Protein AF-R6Y4X8-F1 (afdb_monomer)

pLDDT: mean 76.64, std 17.49, range [29.89, 93.88]

Mean predicted aligned error: 7.53 Å

Foldseek 3Di:
DDPPDPPPPPPCLPPVLVCCLVPPAFDKDKDKFLPVVVVVVSCVVSQWDFPDKDWDDDVNRTIIITITTRDHDD

Structure (mmCIF, N/CA/C/O backbone):
data_AF-R6Y4X8-F1
#
_entry.id   AF-R6Y4X8-F1
#
loop_
_atom_site.group_PDB
_atom_site.id
_atom_site.type_symbol
_atom_site.label_atom_id
_atom_site.label_alt_id
_atom_site.label_comp_id
_atom_site.label_asym_id
_atom_site.label_entity_id
_atom_site.label_seq_id
_atom_site.pdbx_PDB_ins_code
_atom_site.Cartn_x
_atom_site.Cartn_y
_atom_site.Cartn_z
_atom_site.occupancy
_atom_site.B_iso_or_equiv
_atom_site.auth_seq_id
_atom_site.auth_comp_id
_atom_site.auth_asym_id
_atom_site.auth_atom_id
_atom_site.pdbx_PDB_model_num
ATOM 1 N N . MET A 1 1 ? 4.072 2.943 -24.938 1.00 30.97 1 MET A N 1
ATOM 2 C CA . MET A 1 1 ? 3.840 1.771 -24.064 1.00 30.97 1 MET A CA 1
ATOM 3 C C . MET A 1 1 ? 3.335 2.300 -22.730 1.00 30.97 1 MET A C 1
ATOM 5 O O . MET A 1 1 ? 4.094 2.984 -22.056 1.00 30.97 1 MET A O 1
ATOM 9 N N . GLY A 1 2 ? 2.045 2.122 -22.432 1.00 35.50 2 GLY A N 1
ATOM 10 C CA . GLY A 1 2 ? 1.355 2.812 -21.337 1.00 35.50 2 GLY A CA 1
ATOM 11 C C . GLY A 1 2 ? 1.979 2.520 -19.977 1.00 35.50 2 GLY A C 1
ATOM 12 O O . GLY A 1 2 ? 1.877 1.406 -19.468 1.00 35.50 2 GLY A O 1
ATOM 13 N N . ALA A 1 3 ? 2.626 3.526 -19.395 1.00 29.89 3 ALA A N 1
ATOM 14 C CA . ALA A 1 3 ? 2.954 3.522 -17.985 1.00 29.89 3 ALA A CA 1
ATOM 15 C C . ALA A 1 3 ? 1.627 3.672 -17.229 1.00 29.89 3 ALA A C 1
ATOM 17 O O . ALA A 1 3 ? 1.132 4.781 -17.060 1.00 29.89 3 ALA A O 1
ATOM 18 N N . TYR A 1 4 ? 1.020 2.557 -16.814 1.00 37.22 4 TYR A N 1
ATOM 19 C CA . TYR A 1 4 ? 0.006 2.586 -15.762 1.00 37.22 4 TYR A CA 1
ATOM 20 C C . TYR A 1 4 ? 0.733 2.887 -14.458 1.00 37.22 4 TYR A C 1
ATOM 22 O O . TYR A 1 4 ? 1.071 2.013 -13.663 1.00 37.22 4 TYR A O 1
ATOM 30 N N . ILE A 1 5 ? 1.064 4.161 -14.300 1.00 40.44 5 ILE A N 1
ATOM 31 C CA . ILE A 1 5 ? 1.405 4.710 -13.016 1.00 40.44 5 ILE A CA 1
ATOM 32 C C . ILE A 1 5 ? 0.046 4.969 -12.377 1.00 40.44 5 ILE A C 1
ATOM 34 O O . ILE A 1 5 ? -0.664 5.883 -12.786 1.00 40.44 5 ILE A O 1
ATOM 38 N N . SER A 1 6 ? -0.329 4.191 -11.363 1.00 41.59 6 SER A N 1
ATOM 39 C CA . SER A 1 6 ? -1.288 4.684 -10.370 1.00 41.59 6 SER A CA 1
ATOM 40 C C . SER A 1 6 ? -0.603 5.769 -9.525 1.00 41.59 6 SER A C 1
ATOM 42 O O . SER A 1 6 ? -0.552 5.699 -8.305 1.00 41.59 6 SER A O 1
ATOM 44 N N . THR A 1 7 ? 0.002 6.758 -10.179 1.00 46.16 7 THR A N 1
ATOM 45 C CA . THR A 1 7 ? 0.143 8.089 -9.622 1.00 46.16 7 THR A CA 1
ATOM 46 C C . THR A 1 7 ? -1.174 8.730 -9.956 1.00 46.16 7 THR A C 1
ATOM 48 O O . THR A 1 7 ? -1.530 8.807 -11.135 1.00 46.16 7 THR A O 1
ATOM 51 N N . PHE A 1 8 ? -1.889 9.180 -8.934 1.00 47.22 8 PHE A N 1
ATOM 52 C CA . PHE A 1 8 ? -2.904 10.202 -9.111 1.00 47.22 8 PHE A CA 1
ATOM 53 C C . PHE A 1 8 ? -2.408 11.184 -10.179 1.00 47.22 8 PHE A C 1
ATOM 55 O O . PHE A 1 8 ? -1.281 11.674 -10.034 1.00 47.22 8 PHE A O 1
ATOM 62 N N . PRO A 1 9 ? -3.139 11.356 -11.296 1.00 42.09 9 PRO A N 1
ATOM 63 C CA . PRO A 1 9 ? -2.663 12.147 -12.418 1.00 42.09 9 PRO A CA 1
ATOM 64 C C . PRO A 1 9 ? -2.150 13.483 -11.885 1.00 42.09 9 PRO A C 1
ATOM 66 O O . PRO A 1 9 ? -2.739 14.055 -10.964 1.00 42.09 9 PRO A O 1
ATOM 69 N N . ILE A 1 10 ? -0.983 13.879 -12.395 1.00 45.03 10 ILE A N 1
ATOM 70 C CA . ILE A 1 10 ? -0.208 15.068 -12.027 1.00 45.03 10 ILE A CA 1
ATOM 71 C C . ILE A 1 10 ? -1.145 16.185 -11.539 1.00 45.03 10 ILE A C 1
ATOM 73 O O . ILE A 1 10 ? -1.948 16.699 -12.311 1.00 45.03 10 ILE A O 1
ATOM 77 N N . GLY A 1 11 ? -1.070 16.506 -10.241 1.00 50.16 11 GLY A N 1
ATOM 78 C CA . GLY A 1 11 ? -1.893 17.539 -9.594 1.00 50.16 11 GLY A CA 1
ATOM 79 C C . GLY A 1 11 ? -2.602 17.108 -8.305 1.00 50.16 11 GLY A C 1
ATOM 80 O O . GLY A 1 11 ? -2.897 17.959 -7.472 1.00 50.16 11 GLY A O 1
ATOM 81 N N . PHE A 1 12 ? -2.819 15.807 -8.080 1.00 55.25 12 PHE A N 1
ATOM 82 C CA . PHE A 1 12 ? -3.601 15.318 -6.926 1.00 55.25 12 PHE A CA 1
ATOM 83 C C . PHE A 1 12 ? -2.815 14.494 -5.899 1.00 55.25 12 PHE A C 1
ATOM 85 O O . PHE A 1 12 ? -3.413 13.926 -4.985 1.00 55.25 12 PHE A O 1
ATOM 92 N N . ALA A 1 13 ? -1.484 14.452 -6.017 1.00 60.66 13 ALA A N 1
ATOM 93 C CA . ALA A 1 13 ? -0.621 13.64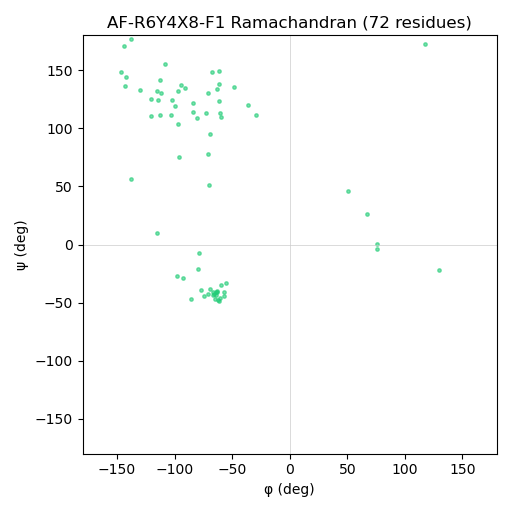5 -5.151 1.00 60.66 13 ALA A CA 1
ATOM 94 C C . ALA A 1 13 ? -0.813 13.940 -3.651 1.00 60.66 13 ALA A C 1
ATOM 96 O O . ALA A 1 13 ? -0.732 13.018 -2.852 1.00 60.66 13 ALA A O 1
ATOM 97 N N . GLY A 1 14 ? -1.125 15.187 -3.278 1.00 61.66 14 GLY A N 1
ATOM 98 C CA . GLY A 1 14 ? -1.478 15.547 -1.898 1.00 61.66 14 GLY A CA 1
ATOM 99 C C . GLY A 1 14 ? -2.981 15.519 -1.598 1.00 61.66 14 GLY A C 1
ATOM 100 O O . GLY A 1 14 ? -3.383 15.251 -0.469 1.00 61.66 14 GLY A O 1
ATOM 101 N N . LEU A 1 15 ? -3.827 15.766 -2.603 1.00 71.38 15 LEU A N 1
ATOM 102 C CA . LEU A 1 15 ? -5.270 15.916 -2.401 1.00 71.38 15 LEU A CA 1
ATOM 103 C C . LEU A 1 15 ? -5.955 14.580 -2.139 1.00 71.38 15 LEU A C 1
ATOM 105 O O . LEU A 1 15 ? -6.800 14.499 -1.254 1.00 71.38 15 LEU A O 1
ATOM 109 N N . ILE A 1 16 ? -5.618 13.538 -2.899 1.00 74.56 16 ILE A N 1
ATOM 110 C CA . ILE A 1 16 ? -6.325 12.262 -2.768 1.00 74.56 16 ILE A CA 1
ATOM 111 C C . ILE A 1 16 ? -5.982 11.549 -1.460 1.00 74.56 16 ILE A C 1
ATOM 113 O O . ILE A 1 16 ? -6.923 11.116 -0.800 1.00 74.56 16 ILE A O 1
ATOM 117 N N . PRO A 1 17 ? -4.719 11.492 -0.996 1.00 73.06 17 PRO A N 1
ATOM 118 C CA . PRO A 1 17 ? -4.430 10.961 0.334 1.00 73.06 17 PRO A CA 1
ATOM 119 C C . PRO A 1 17 ? -5.188 11.709 1.436 1.00 73.06 17 PRO A C 1
ATOM 121 O O . PRO A 1 17 ? -5.817 11.075 2.281 1.00 73.06 17 PRO A O 1
ATOM 124 N N . ALA A 1 18 ? -5.224 13.045 1.380 1.00 77.75 18 ALA A N 1
ATOM 125 C CA . ALA A 1 18 ? -5.968 13.855 2.343 1.00 77.75 18 ALA A CA 1
ATOM 126 C C . ALA A 1 18 ? -7.488 13.611 2.277 1.00 77.75 18 ALA A C 1
ATOM 128 O O . ALA A 1 18 ? -8.155 13.516 3.308 1.00 77.75 18 ALA A O 1
ATOM 129 N N . ALA A 1 19 ? -8.048 13.475 1.073 1.00 80.12 19 ALA A N 1
ATOM 130 C CA . ALA A 1 19 ? -9.459 13.160 0.878 1.00 80.12 19 ALA A CA 1
ATOM 131 C C . ALA A 1 19 ? -9.802 11.750 1.380 1.00 80.12 19 ALA A C 1
ATOM 133 O O . ALA A 1 19 ? -10.824 11.583 2.037 1.00 80.12 19 ALA A O 1
ATOM 134 N N . LEU A 1 20 ? -8.942 10.758 1.131 1.00 79.31 20 LEU A N 1
ATOM 135 C CA . LEU A 1 20 ? -9.111 9.396 1.638 1.00 79.31 20 LEU A CA 1
ATOM 136 C C . LEU A 1 20 ? -9.1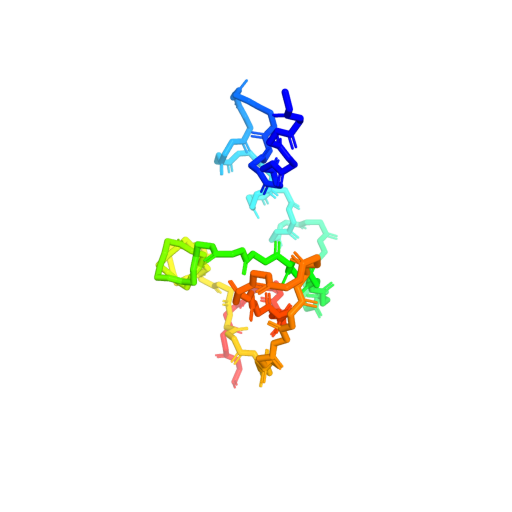06 9.383 3.167 1.00 79.31 20 LEU A C 1
ATOM 138 O O . LEU A 1 20 ? -10.042 8.856 3.757 1.00 79.31 20 LEU A O 1
ATOM 142 N N . GLN A 1 21 ? -8.127 10.032 3.808 1.00 79.81 21 GLN A N 1
ATOM 143 C CA . GLN A 1 21 ? -8.074 10.136 5.273 1.00 79.81 21 GLN A CA 1
ATOM 144 C C . GLN A 1 21 ? -9.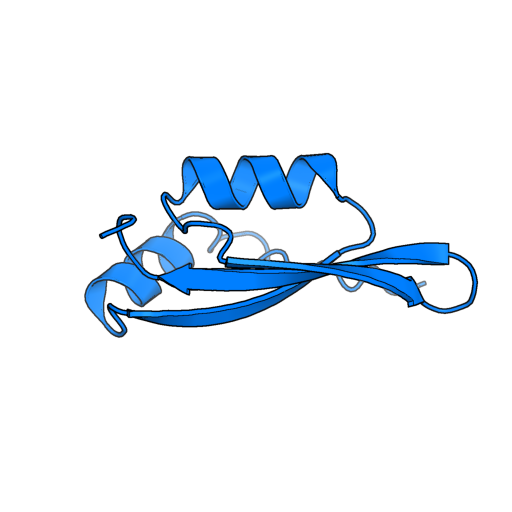333 10.780 5.858 1.00 79.81 21 GLN A C 1
ATOM 146 O O . GLN A 1 21 ? -9.840 10.335 6.883 1.00 79.81 21 GLN A O 1
ATOM 151 N N . LYS A 1 22 ? -9.843 11.831 5.206 1.00 83.81 22 LYS A N 1
ATOM 152 C CA . LYS A 1 22 ? -10.994 12.588 5.700 1.00 83.81 22 LYS A CA 1
ATOM 153 C C . LYS A 1 22 ? -12.330 11.882 5.464 1.00 83.81 22 LYS A C 1
ATOM 155 O O . LYS A 1 22 ? -13.222 11.988 6.298 1.00 83.81 22 LYS A O 1
ATOM 160 N N . LEU A 1 23 ? -12.499 11.242 4.309 1.00 84.25 23 LEU A N 1
ATOM 161 C CA . LEU A 1 23 ? -13.791 10.711 3.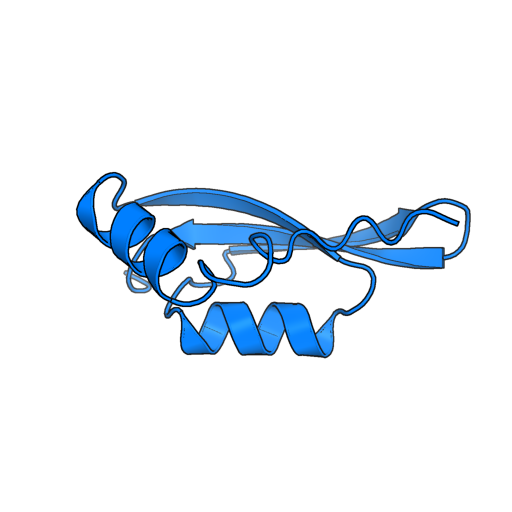866 1.00 84.25 23 LEU A CA 1
ATOM 162 C C . LEU A 1 23 ? -13.948 9.216 4.143 1.00 84.25 23 LEU A C 1
ATOM 164 O O . LEU A 1 23 ? -15.074 8.749 4.276 1.00 84.25 23 LEU A O 1
ATOM 168 N N . LEU A 1 24 ? -12.843 8.472 4.198 1.00 84.62 24 LEU A N 1
ATOM 169 C CA . LEU A 1 24 ? -12.827 7.011 4.258 1.00 84.62 24 LEU A CA 1
ATOM 170 C C . LEU A 1 24 ? -11.783 6.488 5.270 1.00 84.62 24 LEU A C 1
ATOM 172 O O . LEU A 1 24 ? -10.909 5.700 4.897 1.00 84.62 24 LEU A O 1
ATOM 176 N N . PRO A 1 25 ? -11.838 6.901 6.551 1.00 83.75 25 PRO A N 1
ATOM 177 C CA . PRO A 1 25 ? -10.943 6.362 7.571 1.00 83.75 25 PRO A CA 1
ATOM 178 C C . PRO A 1 25 ? -11.159 4.850 7.744 1.00 83.75 25 PRO A C 1
ATOM 180 O O . PRO A 1 25 ? -12.290 4.367 7.737 1.00 83.75 25 PRO A O 1
ATOM 183 N N . GLY A 1 26 ? -10.069 4.095 7.885 1.00 82.75 26 GLY A N 1
ATOM 184 C CA . GLY A 1 26 ? -10.075 2.634 8.006 1.00 82.75 26 GLY A CA 1
ATOM 185 C C . GLY A 1 26 ? -10.328 1.882 6.695 1.00 82.75 26 GLY A C 1
ATOM 186 O O . GLY A 1 26 ? -10.358 0.652 6.692 1.00 82.75 26 GLY A O 1
ATOM 187 N N . ALA A 1 27 ? -10.510 2.583 5.569 1.00 85.25 27 ALA A N 1
ATOM 188 C CA . ALA A 1 27 ? -10.690 1.929 4.280 1.00 85.25 27 ALA A CA 1
ATOM 189 C C . ALA A 1 27 ? -9.414 1.213 3.826 1.00 85.25 27 ALA A C 1
ATOM 191 O O . ALA A 1 27 ? -8.296 1.655 4.089 1.00 85.25 27 ALA A O 1
ATOM 192 N N . GLN A 1 28 ? -9.587 0.118 3.093 1.00 85.50 28 GLN A N 1
ATOM 193 C CA . GLN A 1 28 ? -8.477 -0.626 2.513 1.00 85.50 28 GLN A CA 1
ATOM 194 C C . GLN A 1 28 ? -8.157 -0.114 1.108 1.00 85.50 28 GLN A C 1
ATOM 196 O O . GLN A 1 28 ? -9.048 0.072 0.279 1.00 85.50 28 GLN A O 1
ATOM 201 N N . VAL A 1 29 ? -6.871 0.079 0.829 1.00 84.69 29 VAL A N 1
ATOM 202 C CA . VAL A 1 29 ? -6.350 0.485 -0.477 1.00 84.69 29 VAL A CA 1
ATOM 203 C C . VAL A 1 29 ? -5.501 -0.644 -1.038 1.00 84.69 29 VAL A C 1
ATOM 205 O O . VAL A 1 29 ? -4.538 -1.086 -0.415 1.00 84.69 29 VAL A O 1
ATOM 208 N N . VAL A 1 30 ? -5.845 -1.092 -2.244 1.00 87.06 30 VAL A N 1
ATOM 209 C CA . VAL A 1 30 ? -5.059 -2.074 -2.994 1.00 87.06 30 VAL A CA 1
ATOM 210 C C . VAL A 1 30 ? -4.219 -1.340 -4.031 1.00 87.06 30 VAL A C 1
ATOM 212 O O . VAL A 1 30 ? -4.758 -0.679 -4.917 1.00 87.06 30 VAL A O 1
ATOM 215 N N . LEU A 1 31 ? -2.897 -1.464 -3.937 1.00 85.75 31 LEU A N 1
ATOM 216 C CA . LEU A 1 31 ? -1.946 -0.819 -4.840 1.00 85.75 31 LEU A CA 1
ATOM 217 C C . LEU A 1 31 ? -1.088 -1.868 -5.548 1.00 85.75 31 LEU A C 1
ATOM 219 O O . LEU A 1 31 ? -0.414 -2.662 -4.904 1.00 85.75 31 LEU A O 1
ATOM 223 N N . LEU A 1 32 ? -1.056 -1.844 -6.879 1.00 88.25 32 LEU A N 1
ATOM 224 C CA . LEU A 1 32 ? -0.134 -2.649 -7.681 1.00 88.25 32 LEU A CA 1
ATOM 225 C C . LEU A 1 32 ? 1.008 -1.760 -8.177 1.00 88.25 32 LEU A C 1
ATOM 227 O O . LEU A 1 32 ? 0.767 -0.765 -8.860 1.00 88.25 32 LEU A O 1
ATOM 231 N N . SER A 1 33 ? 2.253 -2.134 -7.882 1.00 86.38 33 SER A N 1
ATOM 232 C CA . SER A 1 33 ? 3.420 -1.386 -8.349 1.00 86.38 33 SER A CA 1
ATOM 233 C C . SER A 1 33 ? 4.596 -2.289 -8.717 1.00 86.38 33 SER A C 1
ATOM 235 O O . SER A 1 33 ? 4.964 -3.213 -7.992 1.00 86.38 33 SER A O 1
ATOM 237 N N . ALA A 1 34 ? 5.239 -1.978 -9.845 1.00 89.00 34 ALA A N 1
ATOM 238 C CA . ALA A 1 34 ? 6.565 -2.499 -10.187 1.00 89.00 34 ALA A CA 1
ATOM 239 C C . ALA A 1 34 ? 7.698 -1.740 -9.463 1.00 89.00 34 ALA A C 1
ATOM 241 O O . ALA A 1 34 ? 8.802 -2.256 -9.298 1.00 89.00 34 ALA A O 1
ATOM 242 N N . ARG A 1 35 ? 7.413 -0.515 -9.010 1.00 88.38 35 ARG A N 1
ATOM 243 C CA . ARG A 1 35 ? 8.313 0.415 -8.314 1.00 88.38 35 ARG A CA 1
ATOM 244 C C . ARG A 1 35 ? 8.106 0.263 -6.808 1.00 88.38 35 ARG A C 1
ATOM 246 O O . ARG A 1 35 ? 7.380 1.034 -6.185 1.00 88.38 35 ARG A O 1
ATOM 253 N N . LYS A 1 36 ? 8.644 -0.831 -6.261 1.00 87.38 36 LYS A N 1
ATOM 254 C CA . LYS A 1 36 ? 8.362 -1.288 -4.888 1.00 87.38 36 LYS A CA 1
ATOM 255 C C . LYS A 1 36 ? 8.808 -0.285 -3.828 1.00 87.38 36 LYS A C 1
ATOM 257 O O . LYS A 1 36 ? 8.034 0.062 -2.947 1.00 87.38 36 LYS A O 1
ATOM 262 N N . ARG A 1 37 ? 10.042 0.211 -3.954 1.00 84.69 37 ARG A N 1
ATOM 263 C CA . ARG A 1 37 ? 10.639 1.142 -2.985 1.00 84.69 37 ARG A CA 1
ATOM 264 C C . ARG A 1 37 ? 9.884 2.463 -2.944 1.00 84.69 37 ARG A C 1
ATOM 266 O O . ARG A 1 37 ? 9.602 2.973 -1.872 1.00 84.69 37 ARG A O 1
ATOM 273 N N . GLU A 1 38 ? 9.536 2.993 -4.109 1.00 82.75 38 GLU A N 1
ATOM 274 C CA . GLU A 1 38 ? 8.819 4.258 -4.229 1.00 82.75 38 GLU A CA 1
ATOM 275 C C . GLU A 1 38 ? 7.379 4.140 -3.723 1.00 82.75 38 GLU A C 1
ATOM 277 O O . GLU A 1 38 ? 6.885 5.055 -3.074 1.00 82.75 38 GLU A O 1
ATOM 282 N N . ALA A 1 39 ? 6.717 3.008 -3.982 1.00 82.00 39 ALA A N 1
ATOM 283 C CA . ALA A 1 39 ? 5.375 2.748 -3.470 1.00 82.00 39 ALA A CA 1
ATOM 284 C C . ALA A 1 39 ? 5.357 2.626 -1.938 1.00 82.00 39 ALA A C 1
ATOM 286 O O . ALA A 1 39 ? 4.479 3.187 -1.290 1.00 82.00 39 ALA A O 1
ATOM 287 N N . GLU A 1 40 ? 6.337 1.925 -1.364 1.00 84.81 40 GLU A N 1
ATOM 288 C CA . GLU A 1 40 ? 6.475 1.773 0.088 1.00 84.81 40 GLU A CA 1
ATOM 289 C C . GLU A 1 40 ? 6.804 3.111 0.766 1.00 84.81 40 GLU A C 1
ATOM 291 O O . GLU A 1 40 ? 6.167 3.453 1.760 1.00 84.81 40 GLU A O 1
ATOM 296 N N . ALA A 1 41 ? 7.718 3.904 0.195 1.00 83.31 41 ALA A N 1
ATOM 297 C CA . ALA A 1 41 ? 8.040 5.240 0.696 1.00 83.31 41 ALA A CA 1
ATOM 298 C C . ALA A 1 41 ? 6.819 6.175 0.664 1.00 83.31 41 ALA A C 1
ATOM 300 O O . ALA A 1 41 ? 6.507 6.810 1.666 1.00 83.31 41 ALA A O 1
ATOM 301 N N . ALA A 1 42 ? 6.071 6.195 -0.444 1.00 81.44 42 ALA A N 1
ATOM 302 C CA . ALA A 1 42 ? 4.866 7.013 -0.559 1.00 81.44 42 ALA A CA 1
ATOM 303 C C . ALA A 1 42 ? 3.777 6.597 0.447 1.00 81.44 42 ALA A C 1
ATOM 305 O O . ALA A 1 42 ? 3.137 7.453 1.049 1.00 81.44 42 ALA A O 1
ATOM 306 N N . ALA A 1 43 ? 3.575 5.293 0.669 1.00 80.69 43 ALA A N 1
ATOM 307 C CA . ALA A 1 43 ? 2.615 4.811 1.664 1.00 80.69 43 ALA A CA 1
ATOM 308 C C . ALA A 1 43 ? 3.000 5.241 3.091 1.00 80.69 43 ALA A C 1
ATOM 310 O O . ALA A 1 43 ? 2.135 5.652 3.866 1.00 80.69 43 ALA A O 1
ATOM 311 N N . GLN A 1 44 ? 4.298 5.204 3.416 1.00 81.69 44 GLN A N 1
ATOM 312 C CA . GLN A 1 44 ? 4.823 5.686 4.695 1.00 81.69 44 GLN A CA 1
ATOM 313 C C . GLN A 1 44 ? 4.636 7.198 4.864 1.00 81.69 44 GLN A C 1
AT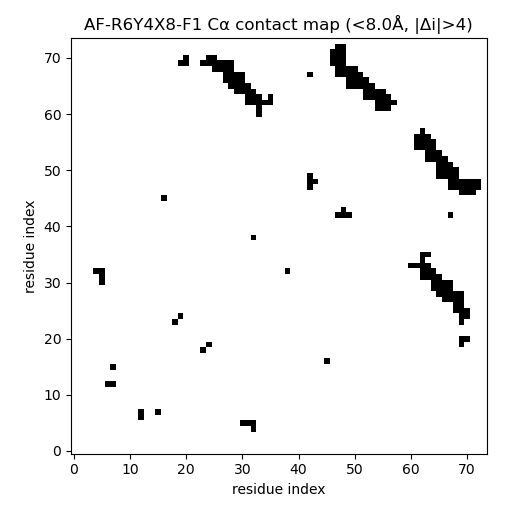OM 315 O O . GLN A 1 44 ? 4.144 7.628 5.904 1.00 81.69 44 GLN A O 1
ATOM 320 N N . GLU A 1 45 ? 4.964 7.997 3.845 1.00 82.06 45 GLU A N 1
ATOM 321 C CA . GLU A 1 45 ? 4.756 9.454 3.850 1.00 82.06 45 GLU A CA 1
ATOM 322 C C . GLU A 1 45 ? 3.278 9.830 4.033 1.00 82.06 45 GLU A C 1
ATOM 324 O O . GLU A 1 45 ? 2.957 10.810 4.703 1.00 82.06 45 GLU A O 1
ATOM 329 N N . MET A 1 46 ? 2.366 9.029 3.476 1.00 76.69 46 MET A N 1
ATOM 330 C CA . MET A 1 46 ? 0.918 9.212 3.615 1.00 76.69 46 MET A CA 1
ATOM 331 C C . MET A 1 46 ? 0.362 8.714 4.957 1.00 76.69 46 MET A C 1
ATOM 333 O O . MET A 1 46 ? -0.820 8.928 5.234 1.00 76.69 46 MET A O 1
ATOM 337 N N . GLY A 1 47 ? 1.174 8.046 5.783 1.00 79.62 47 GLY A N 1
ATOM 338 C CA . GLY A 1 47 ? 0.738 7.451 7.046 1.00 79.62 47 GLY A CA 1
ATOM 339 C C . GLY A 1 47 ? -0.230 6.279 6.869 1.00 79.62 47 GLY A C 1
ATOM 340 O O . GLY A 1 47 ? -1.044 6.039 7.754 1.00 79.62 47 GLY A O 1
ATOM 341 N N . PHE A 1 48 ? -0.180 5.581 5.729 1.00 85.06 48 PHE A N 1
ATOM 342 C CA . PHE A 1 48 ? -1.035 4.430 5.430 1.00 85.06 48 PHE A CA 1
ATOM 343 C C . PHE A 1 48 ? -0.277 3.141 5.752 1.00 85.06 48 PHE A C 1
ATOM 345 O O . PHE A 1 48 ? 0.623 2.762 4.993 1.00 85.06 48 PHE A O 1
ATOM 352 N N . PRO A 1 49 ? -0.577 2.453 6.869 1.00 85.12 49 PRO A N 1
ATOM 353 C CA . PRO A 1 49 ? 0.162 1.268 7.253 1.00 85.12 49 PRO A CA 1
ATOM 354 C C . PRO A 1 49 ? 0.000 0.162 6.217 1.00 85.12 49 PRO A C 1
ATOM 356 O O . PRO A 1 49 ? -1.101 -0.170 5.768 1.00 85.12 49 PRO A O 1
ATOM 359 N N . LEU A 1 50 ? 1.133 -0.442 5.870 1.00 87.94 50 LEU A N 1
ATOM 360 C CA . LEU A 1 50 ? 1.174 -1.634 5.044 1.00 87.94 50 LEU A CA 1
ATOM 361 C C . LEU A 1 50 ? 0.683 -2.834 5.854 1.00 87.94 50 LEU A C 1
ATOM 363 O O . LEU A 1 50 ? 1.350 -3.270 6.789 1.00 87.94 50 LEU A O 1
ATOM 367 N N . ARG A 1 51 ? -0.470 -3.389 5.472 1.00 89.19 51 ARG A N 1
ATOM 368 C CA . ARG A 1 51 ? -1.040 -4.585 6.103 1.00 89.19 51 ARG A CA 1
ATOM 369 C C . ARG A 1 51 ? -0.476 -5.857 5.487 1.00 89.19 51 ARG A C 1
ATOM 371 O O . ARG A 1 51 ? -0.086 -6.767 6.212 1.00 89.19 51 ARG A O 1
ATOM 378 N N . GLN A 1 52 ? -0.437 -5.936 4.157 1.00 90.75 52 GLN A N 1
ATOM 379 C CA . GLN A 1 52 ? 0.030 -7.126 3.438 1.00 90.75 52 GLN A CA 1
ATOM 380 C C . GLN A 1 52 ? 0.741 -6.751 2.139 1.00 90.75 52 GLN A C 1
ATOM 382 O O . GLN A 1 52 ? 0.386 -5.777 1.476 1.00 90.75 52 GLN A O 1
ATOM 387 N N . ARG A 1 53 ? 1.728 -7.562 1.752 1.00 93.75 53 ARG A N 1
ATOM 388 C CA . ARG A 1 53 ? 2.435 -7.457 0.474 1.00 93.75 53 ARG A CA 1
ATOM 389 C C . ARG A 1 53 ? 2.479 -8.819 -0.206 1.00 93.75 53 ARG A C 1
ATOM 391 O O . ARG A 1 53 ? 2.882 -9.805 0.402 1.00 93.75 53 ARG A O 1
ATOM 398 N N . TYR A 1 54 ? 2.155 -8.830 -1.492 1.00 93.62 54 TYR A N 1
ATOM 399 C CA . TYR A 1 54 ? 2.217 -10.003 -2.353 1.00 93.62 54 TYR A CA 1
ATOM 400 C C . TYR A 1 54 ? 3.160 -9.728 -3.514 1.00 93.62 54 TYR A C 1
ATOM 402 O O . TYR A 1 54 ? 2.863 -8.915 -4.390 1.00 93.62 54 TYR A O 1
ATOM 410 N N . ASP A 1 55 ? 4.309 -10.397 -3.531 1.00 93.88 55 ASP A N 1
ATOM 411 C CA . ASP A 1 55 ? 5.206 -10.331 -4.678 1.00 93.88 55 ASP A CA 1
ATOM 412 C C . ASP A 1 55 ? 4.598 -11.099 -5.857 1.00 93.88 55 ASP A C 1
ATOM 414 O O . ASP A 1 55 ? 4.148 -12.233 -5.719 1.00 93.88 55 ASP A O 1
ATOM 418 N N . THR A 1 56 ? 4.570 -10.465 -7.027 1.00 91.94 56 THR A N 1
ATOM 419 C CA . THR A 1 56 ? 3.942 -11.025 -8.227 1.00 91.94 56 THR A CA 1
ATOM 420 C C . THR A 1 56 ? 4.717 -10.647 -9.486 1.00 91.94 56 THR A C 1
ATOM 422 O O . THR A 1 56 ? 5.641 -9.825 -9.457 1.00 91.94 56 THR A O 1
ATOM 425 N N . LEU A 1 57 ? 4.350 -11.256 -10.609 1.00 91.69 57 LEU A N 1
ATOM 426 C CA . LEU A 1 57 ? 4.838 -10.895 -11.931 1.00 91.69 57 LEU A CA 1
ATOM 427 C C . LEU A 1 57 ? 3.699 -10.289 -12.747 1.00 91.69 57 LEU A C 1
ATOM 429 O O . LEU A 1 57 ? 2.636 -10.884 -12.881 1.00 91.69 57 LEU A O 1
ATOM 433 N N . VAL A 1 58 ? 3.949 -9.131 -13.351 1.00 86.94 58 VAL A N 1
ATOM 434 C CA . VAL A 1 58 ? 3.048 -8.517 -14.332 1.00 86.94 58 VAL A CA 1
ATOM 435 C C . VAL A 1 58 ? 3.756 -8.553 -15.676 1.00 86.94 58 VAL A C 1
ATOM 437 O O . VAL A 1 58 ? 4.782 -7.894 -15.854 1.00 86.94 58 VAL A O 1
ATOM 440 N N . ASN A 1 59 ? 3.250 -9.361 -16.610 1.00 91.50 59 ASN A N 1
ATOM 441 C CA . ASN A 1 59 ? 3.874 -9.592 -17.921 1.00 91.50 59 ASN A CA 1
ATOM 442 C C . ASN A 1 59 ? 5.370 -9.954 -17.810 1.00 91.50 59 ASN A C 1
ATOM 444 O O . ASN A 1 59 ? 6.219 -9.367 -18.480 1.00 91.50 59 ASN A O 1
ATOM 448 N N . GLY A 1 60 ? 5.706 -10.863 -16.888 1.00 90.88 60 GLY A N 1
ATOM 449 C CA . GLY A 1 60 ? 7.082 -11.308 -16.632 1.00 90.88 60 GLY A CA 1
ATOM 450 C C . GLY A 1 60 ? 7.963 -10.319 -15.856 1.00 90.88 60 GLY A C 1
ATOM 451 O O . GLY A 1 60 ? 9.094 -10.654 -15.511 1.00 90.88 60 GLY A O 1
ATOM 452 N N . LYS A 1 61 ? 7.472 -9.116 -15.530 1.00 91.19 61 LYS A N 1
ATOM 453 C CA . LYS A 1 61 ? 8.210 -8.123 -14.734 1.00 91.19 61 LYS A CA 1
ATOM 454 C C . LYS A 1 61 ? 7.855 -8.231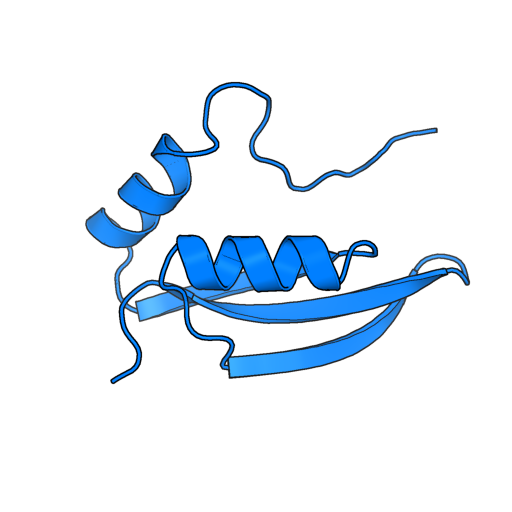 -13.258 1.00 91.19 61 LYS A C 1
ATOM 456 O O . LYS A 1 61 ? 6.683 -8.329 -12.905 1.00 91.19 61 LYS A O 1
ATOM 461 N N . LYS A 1 62 ? 8.870 -8.153 -12.393 1.00 92.75 62 LYS A N 1
ATOM 462 C CA . LYS A 1 62 ? 8.695 -8.157 -10.934 1.00 92.75 62 LYS A CA 1
ATOM 463 C C . LYS A 1 62 ? 7.864 -6.957 -10.487 1.00 92.75 62 LYS A C 1
ATOM 465 O O . LYS A 1 62 ? 8.242 -5.814 -10.723 1.00 92.75 62 LYS A O 1
ATOM 470 N N . ALA A 1 63 ? 6.774 -7.244 -9.794 1.00 93.06 63 ALA A N 1
ATOM 471 C CA . ALA A 1 63 ? 5.887 -6.277 -9.173 1.00 93.06 63 ALA A CA 1
ATOM 472 C C . ALA A 1 63 ? 5.476 -6.759 -7.779 1.00 93.06 63 ALA A C 1
ATOM 474 O O . ALA A 1 63 ? 5.906 -7.821 -7.314 1.00 93.06 63 ALA A O 1
ATOM 475 N N . ALA A 1 64 ? 4.715 -5.934 -7.077 1.00 92.19 64 ALA A N 1
ATOM 476 C CA . ALA A 1 64 ? 4.069 -6.299 -5.833 1.00 92.19 64 ALA A CA 1
ATOM 477 C C . ALA A 1 64 ? 2.678 -5.669 -5.762 1.00 92.19 64 ALA A C 1
ATOM 479 O O . ALA A 1 64 ? 2.469 -4.549 -6.239 1.00 92.19 64 ALA A O 1
ATOM 480 N N . VAL A 1 65 ? 1.744 -6.412 -5.177 1.00 91.38 65 VAL A N 1
ATOM 481 C CA . VAL A 1 65 ? 0.451 -5.903 -4.725 1.00 91.38 65 VAL A CA 1
ATOM 482 C C . VAL A 1 65 ? 0.569 -5.596 -3.238 1.00 91.38 65 VAL A C 1
ATOM 484 O O . VAL A 1 65 ? 1.063 -6.420 -2.470 1.00 91.38 65 VAL A O 1
ATOM 487 N N . TYR A 1 66 ? 0.116 -4.418 -2.846 1.00 89.00 66 TYR A N 1
ATOM 488 C CA . TYR A 1 66 ? 0.124 -3.908 -1.487 1.00 89.00 66 TYR A CA 1
ATOM 489 C C . TYR A 1 66 ? -1.313 -3.728 -1.021 1.00 89.00 66 TYR A C 1
ATOM 491 O O . TYR A 1 66 ? -2.122 -3.139 -1.737 1.00 89.00 66 TYR A O 1
ATOM 499 N N . LEU A 1 67 ? -1.610 -4.215 0.179 1.00 89.75 67 LEU A N 1
ATOM 500 C CA . LEU A 1 67 ? -2.824 -3.889 0.909 1.00 89.75 67 LEU A CA 1
ATOM 501 C C . LEU A 1 67 ? -2.453 -2.884 1.996 1.00 89.75 67 LEU A C 1
ATOM 503 O O . LEU A 1 67 ? -1.721 -3.214 2.932 1.00 89.75 67 LEU A O 1
ATOM 507 N N . LEU A 1 68 ? -2.933 -1.661 1.837 1.00 88.31 68 LEU A N 1
ATOM 508 C CA . LEU A 1 68 ? -2.736 -0.550 2.757 1.00 88.31 68 LEU A CA 1
ATOM 509 C C . LEU A 1 68 ? -4.053 -0.255 3.476 1.00 88.31 68 LEU A C 1
ATOM 511 O O . LEU A 1 68 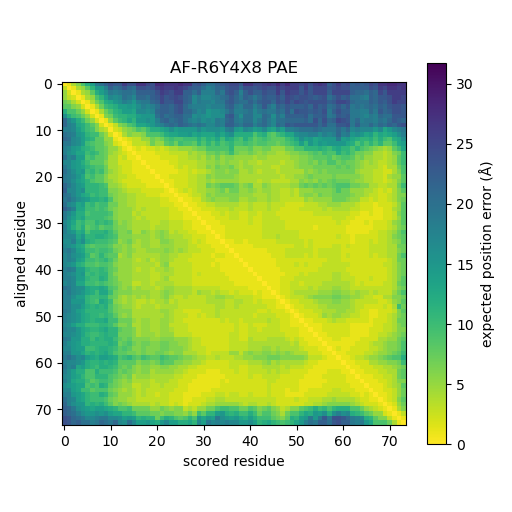? -5.128 -0.529 2.943 1.00 88.31 68 LEU A O 1
ATOM 515 N N . GLU A 1 69 ? -3.975 0.339 4.657 1.00 87.00 69 GLU A N 1
ATOM 516 C CA . GLU A 1 69 ? -5.140 0.878 5.360 1.00 87.00 69 GLU A CA 1
ATOM 517 C C . GLU A 1 69 ? -5.051 2.403 5.418 1.00 87.00 69 GLU A C 1
ATOM 519 O O . GLU A 1 69 ? -3.969 2.968 5.556 1.00 87.00 69 GLU A O 1
ATOM 524 N N . VAL A 1 70 ? -6.183 3.082 5.264 1.00 84.25 70 VAL A N 1
ATOM 525 C CA . VAL A 1 70 ? -6.260 4.540 5.318 1.00 84.25 70 VAL A CA 1
ATOM 526 C C . VAL A 1 70 ? -6.379 4.983 6.770 1.00 84.25 70 VAL A C 1
ATOM 528 O O . VAL A 1 70 ? -7.405 4.763 7.409 1.00 84.25 70 VAL A O 1
ATOM 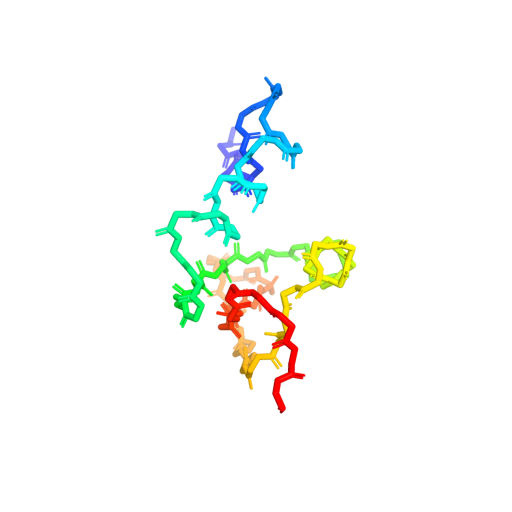531 N N . GLY A 1 71 ? -5.356 5.673 7.267 1.00 74.00 71 GLY A N 1
ATOM 532 C CA . GLY A 1 71 ? -5.310 6.181 8.638 1.00 74.00 71 GLY A CA 1
ATOM 533 C C . GLY A 1 71 ? -4.167 5.566 9.446 1.00 74.00 71 GLY A C 1
ATOM 534 O O . GLY A 1 71 ? -3.482 4.676 8.953 1.00 74.00 71 GLY A O 1
ATOM 535 N N . PRO A 1 72 ? -3.917 6.064 10.667 1.00 65.75 72 PRO A N 1
ATOM 536 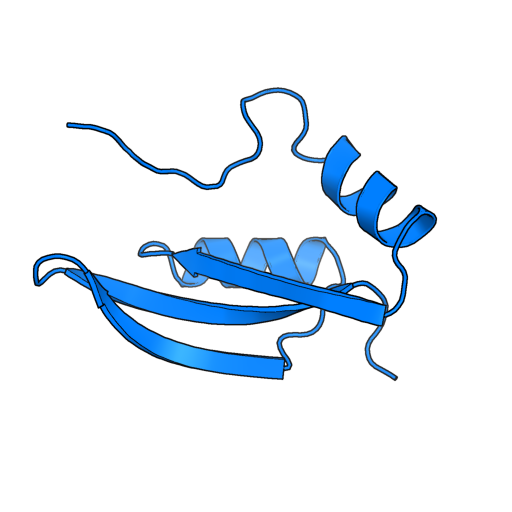C CA . PRO A 1 72 ? -2.794 5.612 11.479 1.00 65.75 72 PRO A CA 1
ATOM 537 C C . PRO A 1 72 ? -2.908 4.121 11.815 1.00 65.75 72 PRO A C 1
ATOM 539 O O . PRO A 1 72 ? -4.007 3.592 11.974 1.00 65.75 72 PRO A O 1
ATOM 542 N N . ALA A 1 73 ? -1.760 3.455 11.967 1.00 59.38 73 ALA A N 1
ATOM 543 C CA . ALA A 1 73 ? -1.723 2.112 12.530 1.00 59.38 73 ALA A CA 1
ATOM 544 C C . ALA A 1 73 ? -2.282 2.152 13.961 1.00 59.38 73 ALA A C 1
ATOM 546 O O . ALA A 1 73 ? -1.684 2.791 14.828 1.00 59.38 73 ALA A O 1
ATOM 547 N N . LEU A 1 74 ? -3.437 1.515 14.167 1.00 54.72 74 LEU A N 1
ATOM 548 C CA . LEU A 1 74 ? -3.969 1.183 15.491 1.00 54.72 74 LEU A CA 1
ATOM 549 C C . LEU A 1 74 ? -3.103 0.121 16.175 1.00 54.72 74 LEU A C 1
ATOM 551 O O . LEU A 1 74 ? -2.677 -0.823 15.463 1.00 54.72 74 LEU A O 1
#

Nearest PDB structures (foldseek):
  6q56-assembly4_D  TM=6.770E-01  e=2.671E-02  Bacillus subtilis subsp. subtilis str. 168
  7o4o-assembly1_A  TM=6.967E-01  e=1.152E-01  Staphylococcus aureus
  3ku1-assembly2_B  TM=7.070E-01  e=1.152E-01  Streptococcus pneumoniae
  6s4l-assembly1_B  TM=6.292E-01  e=1.463E+00  Homo sapiens
  2pc6-assembly2_D  TM=5.090E-01  e=1.661E+00  Nitrosomonas europaea ATCC 19718

Solvent-accessible surface area (backbone atoms only — not comparable to full-atom values): 4426 Å² total; per-residue (Å²): 132,86,79,84,59,90,55,58,66,92,88,33,74,67,53,51,59,52,48,40,45,72,76,40,64,71,37,76,44,82,46,75,36,67,54,55,68,63,52,52,50,50,32,57,77,69,42,26,41,78,75,46,75,43,82,44,67,58,95,86,38,70,28,34,41,34,36,29,32,30,40,73,78,126

Sequence (74 aa):
MGAYISTFPIGFAGLIPAALQKLLPGAQVVLLSARKREAEAAAQEMGFPLRQRYDTLVNGKKAAVYLLEVGPAL

Secondary structure (DSSP, 8-state):
------S-STT-TTHHHHHHHHH-TT-EEEEEES-HHHHHHHHHHTT--EEEEEEEEETTEEEEEEEEESS---

Radius of gyration: 12.61 Å; Cα contacts (8 Å, |Δi|>4): 103; chains: 1; bounding box: 24×29×40 Å